Protein AF-N9K3V8-F1 (afdb_monomer_lite)

Radius of gyration: 25.24 Å; chains: 1; bounding box: 60×33×74 Å

Foldseek 3Di:
DPLVVVLVVLVVVLVVLVVVQCVDPVSVVVQVVDPDDGQADWDQDPNRDIDGPHPVNVVSVVVVVCVVVVNPVPDDDLDLFDDLVNLLVVLVVVCVVCVVVCCVVPVVDDPVRVVVVSVVSSNVRSVVVRVVSNVVVCVVVPPD

Structure (mmCIF, N/CA/C/O backbone):
data_AF-N9K3V8-F1
#
_entry.id   AF-N9K3V8-F1
#
loop_
_atom_site.group_PDB
_atom_site.id
_atom_site.type_symbol
_atom_site.label_atom_id
_atom_site.label_alt_id
_atom_site.label_comp_id
_atom_site.label_asym_id
_atom_site.label_entity_id
_atom_site.label_seq_id
_atom_site.pdbx_PDB_ins_code
_atom_site.Cartn_x
_atom_site.Cartn_y
_atom_site.Cartn_z
_atom_site.occupancy
_atom_site.B_iso_or_equiv
_atom_site.auth_seq_id
_atom_site.auth_comp_id
_atom_site.auth_asym_id
_atom_site.auth_atom_id
_atom_site.pdbx_PDB_model_num
ATOM 1 N N . MET A 1 1 ? -0.522 -8.738 33.896 1.00 59.81 1 MET A N 1
ATOM 2 C CA . MET A 1 1 ? -1.079 -8.221 32.633 1.00 59.81 1 MET A CA 1
ATOM 3 C C . MET A 1 1 ? -2.503 -7.780 32.934 1.00 59.81 1 MET A C 1
ATOM 5 O O . MET A 1 1 ? -3.234 -8.582 33.499 1.00 59.81 1 MET A O 1
ATOM 9 N N . ASN A 1 2 ? -2.842 -6.499 32.756 1.00 81.75 2 ASN A N 1
ATOM 10 C CA . ASN A 1 2 ? -4.172 -5.988 33.107 1.00 81.75 2 ASN A CA 1
ATOM 11 C C . ASN A 1 2 ? -5.067 -6.084 31.864 1.00 81.75 2 ASN A C 1
ATOM 13 O O . ASN A 1 2 ? -4.987 -5.232 30.983 1.00 81.75 2 ASN A O 1
ATOM 17 N N . ILE A 1 3 ? -5.874 -7.145 31.814 1.00 78.00 3 ILE A N 1
ATOM 18 C CA . ILE A 1 3 ? -6.726 -7.508 30.672 1.00 78.00 3 ILE A CA 1
ATOM 19 C C . ILE A 1 3 ? -7.720 -6.388 30.327 1.00 78.00 3 ILE A C 1
ATOM 21 O O . ILE A 1 3 ? -8.014 -6.177 29.151 1.00 78.00 3 ILE A O 1
ATOM 25 N N . GLU A 1 4 ? -8.196 -5.633 31.321 1.00 84.50 4 GLU A N 1
ATOM 26 C CA . GLU A 1 4 ? -9.118 -4.506 31.119 1.00 84.50 4 GLU A CA 1
ATOM 27 C C . GLU A 1 4 ? -8.426 -3.344 30.399 1.00 84.50 4 GLU A C 1
ATOM 29 O O . GLU A 1 4 ? -8.944 -2.837 29.408 1.00 84.50 4 GLU A O 1
ATOM 34 N N . LYS A 1 5 ? -7.201 -2.992 30.811 1.00 86.25 5 LYS A N 1
ATOM 35 C CA . LYS A 1 5 ? -6.406 -1.953 30.130 1.00 86.25 5 LYS A CA 1
ATOM 36 C C . LYS A 1 5 ? -6.060 -2.326 28.689 1.00 86.25 5 LYS A C 1
ATOM 38 O O . LYS A 1 5 ? -6.012 -1.464 27.817 1.00 86.25 5 LYS A O 1
ATOM 43 N N . GLU A 1 6 ? -5.803 -3.605 28.430 1.00 87.62 6 GLU A N 1
ATOM 44 C CA . GLU A 1 6 ? -5.556 -4.099 27.071 1.00 87.62 6 GLU A CA 1
ATOM 45 C C . GLU A 1 6 ? -6.813 -4.037 26.207 1.00 87.62 6 GLU A C 1
ATOM 47 O O . GLU A 1 6 ? -6.729 -3.672 25.035 1.00 87.62 6 GLU A O 1
ATOM 52 N N . ARG A 1 7 ? -7.983 -4.316 26.792 1.00 91.94 7 ARG A N 1
ATOM 53 C CA . ARG A 1 7 ? -9.272 -4.166 26.113 1.00 91.94 7 ARG A CA 1
ATOM 54 C C . ARG A 1 7 ? -9.557 -2.711 25.758 1.00 91.94 7 ARG A C 1
ATOM 56 O O . ARG A 1 7 ? -9.950 -2.444 24.629 1.00 91.94 7 ARG A O 1
ATOM 63 N N . GLU A 1 8 ? -9.336 -1.779 26.680 1.00 92.94 8 GLU A N 1
ATOM 64 C CA . GLU A 1 8 ? -9.507 -0.342 26.422 1.00 92.94 8 GLU A CA 1
ATOM 65 C C . GLU A 1 8 ? -8.611 0.134 25.271 1.00 92.94 8 GLU A C 1
ATOM 67 O O . GLU A 1 8 ? -9.079 0.797 24.346 1.00 92.94 8 GLU A O 1
ATOM 72 N N . ALA A 1 9 ? -7.333 -0.263 25.280 1.00 93.12 9 ALA A N 1
ATOM 73 C CA . ALA A 1 9 ? -6.398 0.068 24.208 1.00 93.12 9 ALA A CA 1
ATOM 74 C C . ALA A 1 9 ? -6.813 -0.541 22.858 1.00 93.12 9 ALA A C 1
ATOM 76 O O . ALA A 1 9 ? -6.669 0.105 21.818 1.00 93.12 9 ALA A O 1
ATOM 77 N N . LEU A 1 10 ? -7.343 -1.768 22.869 1.00 94.25 10 LEU A N 1
ATOM 78 C CA . LEU A 1 10 ? -7.842 -2.440 21.674 1.00 94.25 10 LEU A CA 1
ATOM 79 C C . LEU A 1 10 ? -9.069 -1.730 21.092 1.00 94.25 10 LEU A C 1
ATOM 81 O O . LEU A 1 10 ? -9.121 -1.510 19.886 1.00 94.25 10 LEU A O 1
ATOM 85 N N . VAL A 1 11 ? -10.025 -1.335 21.938 1.00 95.88 11 VAL A N 1
ATOM 86 C CA . VAL A 1 11 ? -11.216 -0.578 21.519 1.00 95.88 11 VAL A CA 1
ATOM 87 C C . VAL A 1 11 ? -10.813 0.762 20.904 1.00 95.88 11 VAL A C 1
ATOM 89 O O . VAL A 1 11 ? -11.252 1.071 19.800 1.00 95.88 11 VAL A O 1
ATOM 92 N N . ALA A 1 12 ? -9.896 1.499 21.535 1.00 95.75 12 ALA A N 1
ATOM 93 C CA . ALA A 1 12 ? -9.381 2.748 20.974 1.00 95.75 12 ALA A CA 1
ATOM 94 C C . ALA A 1 12 ? -8.670 2.543 19.619 1.00 95.75 12 ALA A C 1
ATOM 96 O O . ALA A 1 12 ? -8.798 3.367 18.712 1.00 95.75 12 ALA A O 1
ATOM 97 N N . GLU A 1 13 ? -7.929 1.440 19.441 1.00 95.56 13 GLU A N 1
ATOM 98 C CA . GLU A 1 13 ? -7.309 1.114 18.149 1.00 95.56 13 GLU A CA 1
ATOM 99 C C . GLU A 1 13 ? -8.357 0.797 17.073 1.00 95.56 13 GLU A C 1
ATOM 101 O O . GLU A 1 13 ? -8.179 1.199 15.922 1.00 95.56 13 GLU A O 1
ATOM 106 N N . ILE A 1 14 ? -9.435 0.097 17.435 1.00 96.69 14 ILE A N 1
ATOM 107 C CA . ILE A 1 14 ? -10.543 -0.212 16.525 1.00 96.69 14 ILE A CA 1
ATOM 108 C C . ILE A 1 14 ? -11.251 1.070 16.081 1.00 96.69 14 ILE A C 1
ATOM 110 O O . ILE A 1 14 ? -11.463 1.255 14.885 1.00 96.69 14 ILE A O 1
ATOM 114 N N . GLU A 1 15 ? -11.574 1.973 17.007 1.00 96.25 15 GLU A N 1
ATOM 115 C CA . GLU A 1 15 ? -12.226 3.249 16.687 1.00 96.25 15 GLU A CA 1
ATOM 116 C C . GLU A 1 15 ? -11.372 4.100 15.741 1.00 96.25 15 GLU A C 1
ATOM 118 O O . GLU A 1 15 ? -11.871 4.614 14.737 1.00 96.25 15 GLU A O 1
ATOM 123 N N . LEU A 1 16 ? -10.063 4.183 16.007 1.00 95.94 16 LEU A N 1
ATOM 124 C CA . LEU A 1 16 ? -9.123 4.871 15.126 1.00 95.94 16 LEU A CA 1
ATOM 125 C C . LEU A 1 16 ? -9.076 4.227 13.736 1.00 95.94 16 LEU A C 1
ATOM 127 O O . LEU A 1 16 ? -9.129 4.928 12.728 1.00 95.94 16 LEU A O 1
ATOM 131 N N . PHE A 1 17 ? -8.989 2.898 13.672 1.00 95.94 17 PHE A N 1
ATOM 132 C CA . PHE A 1 17 ? -9.010 2.165 12.409 1.00 95.94 17 PHE A CA 1
ATOM 133 C C . PHE A 1 17 ? -10.272 2.464 11.599 1.00 95.94 17 PHE A C 1
ATOM 135 O O . PHE A 1 17 ? -10.159 2.759 10.412 1.00 95.94 17 PHE A O 1
ATOM 142 N N . ILE A 1 18 ? -11.455 2.400 12.218 1.00 95.75 18 ILE A N 1
ATOM 143 C CA . ILE A 1 18 ? -12.727 2.652 11.530 1.00 95.75 18 ILE A CA 1
ATOM 144 C C . ILE A 1 18 ? -12.740 4.083 10.985 1.00 95.75 18 ILE A C 1
ATOM 146 O O . ILE A 1 18 ? -13.062 4.289 9.815 1.00 95.75 18 ILE A O 1
ATOM 150 N N . ALA A 1 19 ? -12.326 5.061 11.795 1.00 94.69 19 ALA A N 1
ATOM 151 C CA . ALA A 1 19 ? -12.260 6.459 11.381 1.00 94.69 19 ALA A CA 1
ATOM 152 C C . ALA A 1 19 ? -11.300 6.683 10.198 1.00 94.69 19 ALA A C 1
ATOM 154 O O . ALA A 1 19 ? -11.638 7.407 9.264 1.00 94.69 19 ALA A O 1
ATOM 155 N N . GLU A 1 20 ? -10.119 6.057 10.203 1.00 93.56 20 GLU A N 1
ATOM 156 C CA . GLU A 1 20 ? -9.159 6.158 9.096 1.00 93.56 20 GLU A CA 1
ATOM 157 C C . GLU A 1 20 ? -9.629 5.405 7.845 1.00 93.56 20 GLU A C 1
ATOM 159 O O . GLU A 1 20 ? -9.510 5.922 6.734 1.00 93.56 20 GLU A O 1
ATOM 164 N N . ALA A 1 21 ? -10.210 4.214 8.006 1.00 93.19 21 ALA A N 1
ATOM 165 C CA . ALA A 1 21 ? -10.733 3.424 6.897 1.00 93.19 21 ALA A CA 1
ATOM 166 C C . ALA A 1 21 ? -11.854 4.172 6.161 1.00 93.19 21 ALA A C 1
ATOM 168 O O . ALA A 1 21 ? -11.861 4.202 4.931 1.00 93.19 21 ALA A O 1
ATOM 169 N N . MET A 1 22 ? -12.749 4.835 6.898 1.00 92.19 22 MET A N 1
ATOM 170 C CA . MET A 1 22 ? -13.864 5.608 6.338 1.00 92.19 22 MET A CA 1
ATOM 171 C C . MET A 1 22 ? -13.437 6.825 5.509 1.00 92.19 22 MET A C 1
ATOM 173 O O . MET A 1 22 ? -14.237 7.320 4.723 1.00 92.19 22 MET A O 1
ATOM 177 N N . LYS A 1 23 ? -12.185 7.296 5.609 1.00 91.38 23 LYS A N 1
ATOM 178 C CA . LYS A 1 23 ? -11.677 8.367 4.731 1.00 91.38 23 LYS A CA 1
ATOM 179 C C . LYS A 1 23 ? -11.462 7.899 3.291 1.00 91.38 23 LYS A C 1
ATOM 181 O O . LYS A 1 23 ? -11.370 8.726 2.385 1.00 91.38 23 LYS A O 1
ATOM 186 N N . ALA A 1 24 ? -11.330 6.592 3.060 1.00 88.50 24 ALA A N 1
ATOM 187 C CA . ALA A 1 24 ? -11.185 6.056 1.717 1.00 88.50 24 ALA A CA 1
ATOM 188 C C . ALA A 1 24 ? -12.549 6.012 1.015 1.00 88.50 24 ALA A C 1
ATOM 190 O O . ALA A 1 24 ? -13.459 5.323 1.468 1.00 88.50 24 ALA A O 1
ATOM 191 N N . TYR A 1 25 ? -12.653 6.658 -0.151 1.00 84.62 25 TYR A N 1
ATOM 192 C CA . TYR A 1 25 ? -13.894 6.737 -0.935 1.00 84.62 25 TYR A CA 1
ATOM 193 C C . TYR A 1 25 ? -14.576 5.375 -1.151 1.00 84.62 25 TYR A C 1
ATOM 195 O O . TYR A 1 25 ? -15.788 5.241 -1.022 1.00 84.62 25 TYR A O 1
ATOM 203 N N . VAL A 1 26 ? -13.800 4.330 -1.455 1.00 87.31 26 VAL A N 1
ATOM 204 C CA . VAL A 1 26 ? -14.341 2.976 -1.671 1.00 87.31 26 VAL A CA 1
ATOM 205 C C . VAL A 1 26 ? -14.983 2.415 -0.400 1.00 87.31 26 VAL A C 1
ATOM 207 O O . VAL A 1 26 ? -16.010 1.747 -0.483 1.00 87.31 26 VAL A O 1
ATOM 210 N N . VAL A 1 27 ? -14.396 2.688 0.767 1.00 89.88 27 VAL A N 1
ATOM 211 C CA . VAL A 1 27 ? -14.895 2.212 2.063 1.00 89.88 27 VAL A CA 1
ATOM 212 C C . VAL A 1 27 ? -16.139 2.992 2.475 1.00 89.88 27 VAL A C 1
ATOM 214 O O . VAL A 1 27 ? -17.101 2.370 2.908 1.00 89.88 27 VAL A O 1
ATOM 217 N N . GLU A 1 28 ? -16.159 4.309 2.264 1.00 89.38 28 GLU A N 1
ATOM 218 C CA . GLU A 1 28 ? -17.350 5.148 2.459 1.00 89.38 28 GLU A CA 1
ATOM 219 C C . GLU A 1 28 ? -18.526 4.631 1.615 1.00 89.38 28 GLU A C 1
ATOM 221 O O . GLU A 1 28 ? -19.583 4.302 2.148 1.00 89.38 28 GLU A O 1
ATOM 226 N N . ARG A 1 29 ? -18.323 4.438 0.304 1.00 92.12 29 ARG A N 1
ATOM 227 C CA . ARG A 1 29 ? -19.367 3.908 -0.592 1.00 92.12 29 ARG A CA 1
ATOM 228 C C . ARG A 1 29 ? -19.814 2.501 -0.230 1.00 92.12 29 ARG A C 1
ATOM 230 O O . ARG A 1 29 ? -20.989 2.164 -0.368 1.00 92.12 29 ARG A O 1
ATOM 237 N N . TRP A 1 30 ? -18.880 1.666 0.206 1.00 91.31 30 TRP A N 1
ATOM 238 C CA . TRP A 1 30 ? -19.199 0.338 0.701 1.00 91.31 30 TRP A CA 1
ATOM 239 C C . TRP A 1 30 ? -20.042 0.411 1.978 1.00 91.31 30 TRP A C 1
ATOM 241 O O . TRP A 1 30 ? -21.032 -0.310 2.075 1.00 91.31 30 TRP A O 1
ATOM 251 N N . ALA A 1 31 ? -19.713 1.298 2.917 1.00 89.75 31 ALA A N 1
ATOM 252 C CA . ALA A 1 31 ? -20.482 1.505 4.138 1.00 89.75 31 ALA A CA 1
ATOM 253 C C . ALA A 1 31 ? -21.905 2.007 3.842 1.00 89.75 31 ALA A C 1
ATOM 255 O O . ALA A 1 31 ? -22.862 1.416 4.339 1.00 89.75 31 ALA A O 1
ATOM 256 N N . ASP A 1 32 ? -22.045 2.991 2.948 1.00 88.88 32 ASP A N 1
ATOM 257 C CA . ASP A 1 32 ? -23.334 3.529 2.484 1.00 88.88 32 ASP A CA 1
ATOM 258 C C . ASP A 1 32 ? -24.243 2.458 1.858 1.00 88.88 32 ASP A C 1
ATOM 260 O O . ASP A 1 32 ? -25.470 2.581 1.865 1.00 88.88 32 ASP A O 1
ATOM 264 N N . SER A 1 33 ? -23.661 1.387 1.304 1.00 87.38 33 SER A N 1
ATOM 265 C CA . SER A 1 33 ? -24.434 0.298 0.697 1.00 87.38 33 SER A CA 1
ATOM 266 C C . SER A 1 33 ? -25.195 -0.563 1.717 1.00 87.38 33 SER A C 1
ATOM 268 O O . SER A 1 33 ? -26.104 -1.305 1.336 1.00 87.38 33 SER A O 1
ATOM 270 N N . TYR A 1 34 ? -24.876 -0.461 3.013 1.00 83.38 34 TYR A N 1
ATOM 271 C CA . TYR A 1 34 ? -25.587 -1.185 4.064 1.00 83.38 34 TYR A CA 1
ATOM 272 C C . TYR A 1 34 ? -26.723 -0.352 4.654 1.00 83.38 34 TYR A C 1
ATOM 274 O O . TYR A 1 34 ? -26.509 0.572 5.428 1.00 83.38 34 TYR A O 1
ATOM 282 N N . GLN A 1 35 ? -27.959 -0.752 4.358 1.00 78.44 35 GLN A N 1
ATOM 283 C CA . GLN A 1 35 ? -29.154 -0.057 4.853 1.00 78.44 35 GLN A CA 1
ATOM 284 C C . GLN A 1 35 ? -29.656 -0.572 6.213 1.00 78.44 35 GLN A C 1
ATOM 286 O O . GLN A 1 35 ? -30.353 0.149 6.914 1.00 78.44 35 GLN A O 1
ATOM 291 N N . ASN A 1 36 ? -29.310 -1.811 6.591 1.00 83.44 36 ASN A N 1
ATOM 292 C CA . ASN A 1 36 ? -29.911 -2.509 7.742 1.00 83.44 36 ASN A CA 1
ATOM 293 C C . ASN A 1 36 ? -28.892 -3.092 8.737 1.00 83.44 36 ASN A C 1
ATOM 295 O O . ASN A 1 36 ? -29.287 -3.747 9.699 1.00 83.44 36 ASN A O 1
ATOM 299 N N . THR A 1 37 ? -27.587 -2.942 8.493 1.00 83.44 37 THR A N 1
ATOM 300 C CA . THR A 1 37 ? -26.547 -3.492 9.378 1.00 83.44 37 THR A CA 1
ATOM 301 C C . THR A 1 37 ? -25.330 -2.591 9.411 1.00 83.44 37 THR A C 1
ATOM 303 O O . THR A 1 37 ? -24.977 -2.022 8.386 1.00 83.44 37 THR A O 1
ATOM 306 N N . GLU A 1 38 ? -24.619 -2.558 10.531 1.00 88.56 38 GLU A N 1
ATOM 307 C CA . GLU A 1 38 ? -23.367 -1.812 10.629 1.00 88.56 38 GLU A CA 1
ATOM 308 C C . GLU A 1 38 ? -22.228 -2.525 9.862 1.00 88.56 38 GLU A C 1
ATOM 310 O O . GLU A 1 38 ? -21.962 -3.708 10.115 1.00 88.56 38 GLU A O 1
ATOM 315 N N . PRO A 1 39 ? -21.539 -1.842 8.924 1.00 90.44 39 PRO A N 1
ATOM 316 C CA . PRO A 1 39 ? -20.470 -2.438 8.112 1.00 90.44 39 PRO A CA 1
ATOM 317 C C . PRO A 1 39 ? -19.283 -2.927 8.951 1.00 90.44 39 PRO A C 1
ATOM 319 O O . PRO A 1 39 ? -18.674 -3.949 8.635 1.00 90.44 39 PRO A O 1
ATOM 322 N N . PHE A 1 40 ? -18.988 -2.217 10.042 1.00 94.94 40 PHE A N 1
ATOM 323 C CA . PHE A 1 40 ? -17.889 -2.497 10.965 1.00 94.94 40 PHE A CA 1
ATOM 324 C C . PHE A 1 40 ? -18.361 -3.163 12.264 1.00 94.94 40 PHE A C 1
ATOM 326 O O . PHE A 1 40 ? -17.716 -3.009 13.289 1.00 94.94 40 PHE A O 1
ATOM 333 N N . ALA A 1 41 ? -19.466 -3.912 12.260 1.00 94.62 41 ALA A N 1
ATOM 334 C CA . ALA A 1 41 ? -19.905 -4.623 13.462 1.00 94.62 41 ALA A CA 1
ATOM 335 C C . ALA A 1 41 ? -18.861 -5.661 13.931 1.00 94.62 41 ALA A C 1
ATOM 337 O O . ALA A 1 41 ? -18.393 -6.489 13.136 1.00 94.62 41 ALA A O 1
ATOM 338 N N . TYR A 1 42 ? -18.533 -5.650 15.227 1.00 96.31 42 TYR A N 1
ATOM 339 C CA . TYR A 1 42 ? -17.585 -6.578 15.848 1.00 96.31 42 TYR A CA 1
ATOM 340 C C . TYR A 1 42 ? -17.960 -6.935 17.291 1.00 96.31 42 TYR A C 1
ATOM 342 O O . TYR A 1 42 ? -18.721 -6.232 17.952 1.00 96.31 42 TYR A O 1
ATOM 350 N N . THR A 1 43 ? -17.376 -8.020 17.794 1.00 96.00 43 THR A N 1
ATOM 351 C CA . THR A 1 43 ? -17.361 -8.381 19.219 1.00 96.00 43 THR A CA 1
ATOM 352 C C . THR A 1 43 ? -15.936 -8.696 19.658 1.00 96.00 43 THR A C 1
ATOM 354 O O . THR A 1 43 ? -15.137 -9.166 18.851 1.00 96.00 43 THR A O 1
ATOM 357 N N . ILE A 1 44 ? -15.614 -8.456 20.930 1.00 95.62 44 ILE A N 1
ATOM 358 C CA . ILE A 1 44 ? -14.314 -8.803 21.519 1.00 95.62 44 ILE A CA 1
ATOM 359 C C . ILE A 1 44 ? -14.538 -9.903 22.554 1.00 95.62 44 ILE A C 1
ATOM 361 O O . ILE A 1 44 ? -15.266 -9.678 23.527 1.00 95.62 44 ILE A O 1
ATOM 365 N N . ASP A 1 45 ? -13.918 -11.063 22.353 1.00 91.94 45 ASP A N 1
ATOM 366 C CA . ASP A 1 45 ? -14.048 -12.201 23.268 1.00 91.94 45 ASP A CA 1
ATOM 367 C C . ASP A 1 45 ? -13.258 -12.009 24.573 1.00 91.94 45 ASP A C 1
ATOM 369 O O . ASP A 1 45 ? -12.630 -10.974 24.798 1.00 91.94 45 ASP A O 1
ATOM 373 N N . ASP A 1 46 ? -13.315 -12.986 25.475 1.00 89.75 46 ASP A N 1
ATOM 374 C CA . ASP A 1 46 ? -12.652 -12.961 26.784 1.00 89.75 46 ASP A CA 1
ATOM 375 C C . ASP A 1 46 ? -11.115 -12.907 26.703 1.00 89.75 46 ASP A C 1
ATOM 377 O O . ASP A 1 46 ? -10.463 -12.513 27.671 1.00 89.75 46 ASP A O 1
ATOM 381 N N . LYS A 1 47 ? -10.536 -13.224 25.541 1.00 90.00 47 LYS A N 1
ATOM 382 C CA . LYS A 1 47 ? -9.091 -13.206 25.273 1.00 90.00 47 LYS A CA 1
ATOM 383 C C . LYS A 1 47 ? -8.623 -11.932 24.575 1.00 90.00 47 LYS A C 1
ATOM 385 O O . LYS A 1 47 ? -7.456 -11.844 24.201 1.00 90.00 47 LYS A O 1
ATOM 390 N N . ASN A 1 48 ? -9.501 -10.937 24.436 1.00 90.25 48 ASN A N 1
ATOM 391 C CA . ASN A 1 48 ? -9.254 -9.714 23.675 1.00 90.25 48 ASN A CA 1
ATOM 392 C C . ASN A 1 48 ? -9.003 -9.978 22.174 1.00 90.25 48 ASN A C 1
ATOM 394 O O . ASN A 1 48 ? -8.320 -9.196 21.512 1.00 90.25 48 ASN A O 1
ATOM 398 N N . GLU A 1 49 ? -9.573 -11.047 21.609 1.00 90.38 49 GLU A N 1
ATOM 399 C CA . GLU A 1 49 ? -9.572 -11.270 20.162 1.00 90.38 49 GLU A CA 1
ATOM 400 C C . GLU A 1 49 ? -10.814 -10.637 19.520 1.00 90.38 49 GLU A C 1
ATOM 402 O O . GLU A 1 49 ? -11.923 -10.673 20.064 1.00 90.38 49 GLU A O 1
ATOM 407 N N . ILE A 1 50 ? -10.624 -10.020 18.349 1.00 94.62 50 ILE A N 1
ATOM 408 C CA . ILE A 1 50 ? -11.690 -9.308 17.636 1.00 94.62 50 ILE A CA 1
ATOM 409 C C . ILE A 1 50 ? -12.356 -10.244 16.633 1.00 94.62 50 ILE A C 1
ATOM 411 O O . ILE A 1 50 ? -11.725 -10.720 15.686 1.00 94.62 50 ILE A O 1
ATOM 415 N N . TRP A 1 51 ? -13.665 -10.398 16.778 1.00 95.38 51 TRP A N 1
ATOM 416 C CA . TRP A 1 51 ? -14.529 -11.110 15.850 1.00 95.38 51 TRP A CA 1
ATOM 417 C C . TRP A 1 51 ? -15.345 -10.116 15.036 1.00 95.38 51 TRP A C 1
ATOM 419 O O . TRP A 1 51 ? -16.286 -9.498 15.531 1.00 95.38 51 TRP A O 1
ATOM 429 N N . TRP A 1 52 ? -14.973 -9.960 13.768 1.00 95.69 52 TRP A N 1
ATOM 430 C CA . TRP A 1 52 ? -15.684 -9.108 12.820 1.00 95.69 52 TRP A CA 1
ATOM 431 C C . TRP A 1 52 ? -16.871 -9.854 12.219 1.00 95.69 52 TRP A C 1
ATOM 433 O O . TRP A 1 52 ? -16.718 -10.947 11.674 1.00 95.69 52 TRP A O 1
ATOM 443 N N . MET A 1 53 ? -18.044 -9.227 12.237 1.00 93.88 53 MET A N 1
ATOM 444 C CA . MET A 1 53 ? -19.272 -9.813 11.689 1.00 93.88 53 MET A CA 1
ATOM 445 C C . MET A 1 53 ? -19.323 -9.757 10.155 1.00 93.88 53 MET A C 1
ATOM 447 O O . MET A 1 53 ? -20.159 -10.411 9.531 1.00 93.88 53 MET A O 1
ATOM 451 N N . LYS A 1 54 ? -18.443 -8.963 9.528 1.00 93.12 54 LYS A N 1
ATOM 452 C CA . LYS A 1 54 ? -18.338 -8.795 8.072 1.00 93.12 54 LYS A CA 1
ATOM 453 C C . LYS A 1 54 ? -16.916 -9.093 7.598 1.00 93.12 54 LYS A C 1
ATOM 455 O O . LYS A 1 54 ? -15.951 -8.515 8.094 1.00 93.12 54 LYS A O 1
ATOM 460 N N . THR A 1 55 ? -16.788 -9.929 6.567 1.00 92.31 55 THR A N 1
ATOM 461 C CA . THR A 1 55 ? -15.488 -10.329 5.994 1.00 92.31 55 THR A CA 1
ATOM 462 C C . THR A 1 55 ? -14.671 -9.144 5.475 1.00 92.31 55 THR A C 1
ATOM 464 O O . THR A 1 55 ? -13.462 -9.105 5.674 1.00 92.31 55 THR A O 1
ATOM 467 N N . HIS A 1 56 ? -15.316 -8.152 4.858 1.00 91.81 56 HIS A N 1
ATOM 468 C CA . HIS A 1 56 ? -14.634 -6.953 4.363 1.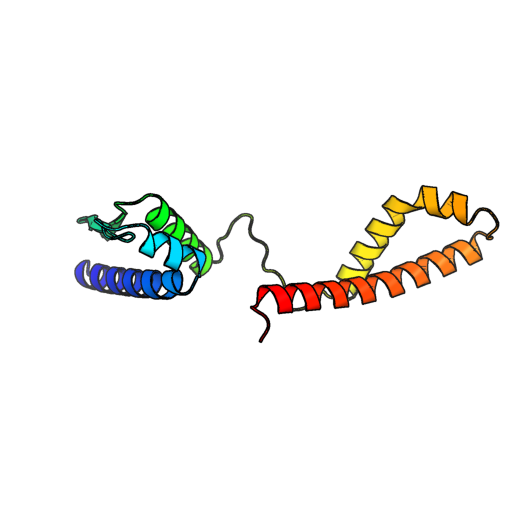00 91.81 56 HIS A CA 1
ATOM 469 C C . HIS A 1 56 ? -14.014 -6.128 5.506 1.00 91.81 56 HIS A C 1
ATOM 471 O O . HIS A 1 56 ? -12.860 -5.724 5.403 1.00 91.81 56 HIS A O 1
ATOM 477 N N . ALA A 1 57 ? -14.728 -5.948 6.628 1.00 94.19 57 ALA A N 1
ATOM 478 C CA . ALA A 1 57 ? -14.191 -5.270 7.811 1.00 94.19 57 ALA A CA 1
ATOM 479 C C . ALA A 1 57 ? -12.992 -6.030 8.399 1.00 94.19 57 ALA A C 1
ATOM 481 O O . ALA A 1 57 ? -11.969 -5.422 8.710 1.00 94.19 57 ALA A O 1
ATOM 482 N N . HIS A 1 58 ? -13.074 -7.366 8.452 1.00 94.38 58 HIS A N 1
ATOM 483 C CA . HIS A 1 58 ? -11.945 -8.209 8.848 1.00 94.38 58 HIS A CA 1
ATOM 484 C C . HIS A 1 58 ? -10.721 -7.997 7.946 1.00 94.38 58 HIS A C 1
ATOM 486 O O . HIS A 1 58 ? -9.617 -7.811 8.448 1.00 94.38 58 HIS A O 1
ATOM 492 N N . GLN A 1 59 ? -10.897 -7.997 6.622 1.00 93.25 59 GLN A N 1
ATOM 493 C CA . GLN A 1 59 ? -9.796 -7.796 5.673 1.00 93.25 59 GLN A CA 1
ATOM 494 C C . GLN A 1 59 ? -9.157 -6.409 5.817 1.00 93.25 59 GLN A C 1
ATOM 496 O O . GLN A 1 59 ? -7.933 -6.306 5.879 1.00 93.25 59 GLN A O 1
ATOM 501 N N . LEU A 1 60 ? -9.970 -5.356 5.940 1.00 94.62 60 LEU A N 1
ATOM 502 C CA . LEU A 1 60 ? -9.484 -3.995 6.177 1.00 94.62 60 LEU A CA 1
ATOM 503 C C . LEU A 1 60 ? -8.689 -3.901 7.489 1.00 94.62 60 LEU A C 1
ATOM 505 O O . LEU A 1 60 ? -7.629 -3.277 7.524 1.00 94.62 60 LEU A O 1
ATOM 509 N N . TRP A 1 61 ? -9.147 -4.579 8.545 1.00 95.25 61 TRP A N 1
ATOM 510 C CA . TRP A 1 61 ? -8.422 -4.667 9.811 1.00 95.25 61 TRP A CA 1
ATOM 511 C C . TRP A 1 61 ? -7.080 -5.399 9.669 1.00 95.25 61 TRP A C 1
ATOM 513 O O . TRP A 1 61 ? -6.072 -4.944 10.209 1.00 95.25 61 TRP A O 1
ATOM 523 N N . GLN A 1 62 ? -7.018 -6.494 8.902 1.00 92.62 62 GLN A N 1
ATOM 524 C CA . GLN A 1 62 ? -5.747 -7.179 8.629 1.00 92.62 62 GLN A CA 1
ATOM 525 C C . GLN A 1 62 ? -4.758 -6.259 7.904 1.00 92.62 62 GLN A C 1
ATOM 527 O O . GLN A 1 62 ? -3.589 -6.195 8.287 1.00 92.62 62 GLN A O 1
ATOM 532 N N . PHE A 1 63 ? -5.220 -5.491 6.911 1.00 90.00 63 PHE A N 1
ATOM 533 C CA . PHE A 1 63 ? -4.377 -4.507 6.226 1.00 90.00 63 PHE A CA 1
ATOM 534 C C . PHE A 1 63 ? -3.876 -3.423 7.177 1.00 90.00 63 PHE A C 1
ATOM 536 O O . PHE A 1 63 ? -2.690 -3.097 7.155 1.00 90.00 63 PHE A O 1
ATOM 543 N N . TRP A 1 64 ? -4.742 -2.917 8.056 1.00 92.38 64 TRP A N 1
ATOM 544 C CA . TRP A 1 64 ? -4.370 -1.956 9.092 1.00 92.38 64 TRP A CA 1
ATOM 545 C C . TRP A 1 64 ? -3.269 -2.495 10.017 1.00 92.38 64 TRP A C 1
A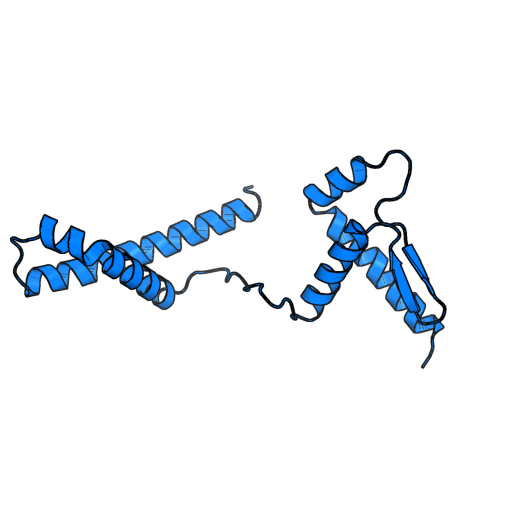TOM 547 O O . TRP A 1 64 ? -2.239 -1.840 10.213 1.00 92.38 64 TRP A O 1
ATOM 557 N N . LYS A 1 65 ? -3.429 -3.717 10.544 1.00 91.25 65 LYS A N 1
ATOM 558 C CA . LYS A 1 65 ? -2.423 -4.349 11.415 1.00 91.25 65 LYS A CA 1
ATOM 559 C C . LYS A 1 65 ? -1.115 -4.629 10.672 1.00 91.25 65 LYS A C 1
ATOM 561 O O . LYS A 1 65 ? -0.047 -4.362 11.225 1.00 91.25 65 LYS A O 1
ATOM 566 N N . ALA A 1 66 ? -1.180 -5.109 9.430 1.00 86.38 66 ALA A N 1
ATOM 567 C CA . ALA A 1 66 ? -0.001 -5.364 8.605 1.00 86.38 66 ALA A CA 1
ATOM 568 C C . ALA A 1 66 ? 0.763 -4.072 8.271 1.00 86.38 66 ALA A C 1
ATOM 570 O O . ALA A 1 66 ? 1.989 -4.037 8.398 1.00 86.38 66 ALA A O 1
ATOM 571 N N . ALA A 1 67 ? 0.049 -2.995 7.926 1.00 82.25 67 ALA A N 1
ATOM 572 C CA . ALA A 1 67 ? 0.630 -1.681 7.667 1.00 82.25 67 ALA A CA 1
ATOM 573 C C . ALA A 1 67 ? 1.335 -1.119 8.910 1.00 82.25 67 ALA A C 1
ATOM 575 O O . ALA A 1 67 ? 2.498 -0.722 8.826 1.00 82.25 67 ALA A O 1
ATOM 576 N N . LYS A 1 68 ? 0.689 -1.165 10.086 1.00 81.94 68 LYS A N 1
ATOM 577 C CA . LYS A 1 68 ? 1.308 -0.735 11.354 1.00 81.94 68 LYS A CA 1
ATOM 578 C C . LYS A 1 68 ? 2.538 -1.558 11.727 1.00 81.94 68 LYS A C 1
ATOM 580 O O . LYS A 1 68 ? 3.485 -1.015 12.287 1.00 81.94 68 LYS A O 1
ATOM 585 N N . ALA A 1 69 ? 2.539 -2.851 11.417 1.00 78.56 69 ALA A N 1
ATOM 586 C CA . ALA A 1 69 ? 3.679 -3.725 11.662 1.00 78.56 69 ALA A CA 1
ATOM 587 C C . ALA A 1 69 ? 4.804 -3.579 10.618 1.00 78.56 69 ALA A C 1
ATOM 589 O O . ALA A 1 69 ? 5.821 -4.254 10.753 1.00 78.56 69 ALA A O 1
ATOM 590 N N . GLN A 1 70 ? 4.620 -2.760 9.569 1.00 67.06 70 GLN A N 1
ATOM 591 C CA . GLN A 1 70 ? 5.473 -2.731 8.369 1.00 67.06 70 GLN A CA 1
ATOM 592 C C . GLN A 1 70 ? 5.667 -4.128 7.739 1.00 67.06 70 GLN A C 1
ATOM 594 O O . GLN A 1 70 ? 6.633 -4.376 7.024 1.00 67.06 70 GLN A O 1
ATOM 599 N N . LYS A 1 71 ? 4.732 -5.054 7.999 1.00 60.78 71 LYS A N 1
ATOM 600 C CA . LYS A 1 71 ? 4.734 -6.449 7.531 1.00 60.78 71 LYS A CA 1
ATOM 601 C C . LYS A 1 71 ? 3.728 -6.649 6.402 1.00 60.78 71 LYS A C 1
ATOM 603 O O . LYS A 1 71 ? 2.986 -7.627 6.381 1.00 60.78 71 LYS A O 1
ATOM 608 N N . LEU A 1 72 ? 3.664 -5.708 5.468 1.00 57.34 72 LEU A N 1
ATOM 609 C CA . LEU A 1 72 ? 2.923 -5.930 4.233 1.00 57.34 72 LEU A CA 1
ATOM 610 C C . LEU A 1 72 ? 3.792 -6.786 3.300 1.00 57.34 72 LEU A C 1
ATOM 612 O O . LEU A 1 72 ? 4.496 -6.265 2.436 1.00 57.34 72 LEU A O 1
ATOM 616 N N . GLU A 1 73 ? 3.789 -8.104 3.512 1.00 50.41 73 GLU A N 1
ATOM 617 C CA . GLU A 1 73 ? 4.387 -9.044 2.560 1.00 50.41 73 GLU A CA 1
ATOM 618 C C . GLU A 1 73 ? 3.727 -8.864 1.185 1.00 50.41 73 GLU A C 1
ATOM 620 O O . GLU A 1 73 ? 2.506 -8.892 1.054 1.00 50.41 73 GLU A O 1
ATOM 625 N N . GLY A 1 74 ? 4.542 -8.634 0.153 1.00 53.81 74 GLY A N 1
ATOM 626 C CA . GLY A 1 74 ? 4.062 -8.403 -1.212 1.00 53.81 74 GLY A CA 1
ATOM 627 C C . GLY A 1 74 ? 3.673 -6.956 -1.539 1.00 53.81 74 GLY A C 1
ATOM 628 O O . GLY A 1 74 ? 3.370 -6.676 -2.698 1.00 53.81 74 GLY A O 1
ATOM 629 N N . CYS A 1 75 ? 3.737 -6.017 -0.589 1.00 50.03 75 CYS A N 1
ATOM 630 C CA . CYS A 1 75 ? 3.631 -4.591 -0.900 1.00 50.03 75 CYS A CA 1
ATOM 631 C C . CYS A 1 75 ? 5.018 -3.950 -0.984 1.00 50.03 75 CYS A C 1
ATOM 633 O O . CYS A 1 75 ? 5.901 -4.205 -0.168 1.00 50.03 75 CYS A O 1
ATOM 635 N N . VAL A 1 76 ? 5.203 -3.077 -1.971 1.00 56.44 76 VAL A N 1
ATOM 636 C CA . VAL A 1 76 ? 6.421 -2.280 -2.131 1.00 56.44 76 VAL A CA 1
ATOM 637 C C . VAL A 1 76 ? 6.100 -0.860 -1.696 1.00 56.44 76 VAL A C 1
ATOM 639 O O . VAL A 1 76 ? 5.141 -0.269 -2.190 1.00 56.44 76 VAL A O 1
ATOM 642 N N . VAL A 1 77 ? 6.903 -0.303 -0.784 1.00 61.66 77 VAL A N 1
ATOM 643 C CA . VAL A 1 77 ? 6.865 1.136 -0.504 1.00 61.66 77 VAL A CA 1
ATOM 644 C C . VAL A 1 77 ? 7.208 1.846 -1.804 1.00 61.66 77 VAL A C 1
ATOM 646 O O . VAL A 1 77 ? 8.326 1.725 -2.302 1.00 61.66 77 VAL A O 1
ATOM 649 N N . VAL A 1 78 ? 6.229 2.543 -2.372 1.00 63.62 78 VAL A N 1
ATOM 650 C CA . VAL A 1 78 ? 6.415 3.351 -3.572 1.00 63.62 78 VAL A CA 1
ATOM 651 C C . VAL A 1 78 ? 7.173 4.610 -3.139 1.00 63.62 78 VAL A C 1
ATOM 653 O O . VAL A 1 78 ? 6.610 5.418 -2.398 1.00 63.62 78 VAL A O 1
ATOM 656 N N . PRO A 1 79 ? 8.456 4.774 -3.510 1.00 69.12 79 PRO A N 1
ATOM 657 C CA . PRO A 1 79 ? 9.230 5.930 -3.076 1.00 69.12 79 PRO A CA 1
ATOM 658 C C . PRO A 1 79 ? 8.635 7.217 -3.653 1.00 69.12 79 PRO A C 1
ATOM 660 O O . PRO A 1 79 ? 8.104 7.218 -4.759 1.00 69.12 79 PRO A O 1
ATOM 663 N N . GLU A 1 80 ? 8.747 8.336 -2.943 1.00 77.81 80 GLU A N 1
ATOM 664 C CA . GLU A 1 80 ? 8.195 9.618 -3.418 1.00 77.81 80 GLU A CA 1
ATOM 665 C C . GLU A 1 80 ? 8.894 10.147 -4.676 1.00 77.81 80 GLU A C 1
ATOM 667 O O . GLU A 1 80 ? 8.358 10.984 -5.395 1.00 77.81 80 GLU A O 1
ATOM 672 N N . THR A 1 81 ? 10.094 9.641 -4.953 1.00 79.88 81 THR A N 1
ATOM 673 C CA . THR A 1 81 ? 10.874 9.962 -6.142 1.00 79.88 81 THR A CA 1
ATOM 674 C C . THR A 1 81 ? 11.474 8.691 -6.732 1.00 79.88 81 THR A C 1
ATOM 676 O O . THR A 1 81 ? 11.808 7.740 -6.021 1.00 79.88 81 THR A O 1
ATOM 679 N N . LEU A 1 82 ? 11.627 8.666 -8.054 1.00 84.44 82 LEU A N 1
ATOM 680 C CA . LEU A 1 82 ? 12.387 7.627 -8.736 1.00 84.44 82 LEU A CA 1
ATOM 681 C C . LEU A 1 82 ? 13.849 8.076 -8.807 1.00 84.44 82 LEU A C 1
ATOM 683 O O . LEU A 1 82 ? 14.142 9.091 -9.437 1.00 84.44 82 LEU A O 1
ATOM 687 N N . SER A 1 83 ? 14.774 7.346 -8.178 1.00 88.50 83 SER A N 1
ATOM 688 C CA . SER A 1 83 ? 16.197 7.700 -8.256 1.00 88.50 83 SER A CA 1
ATOM 689 C C . SER A 1 83 ? 16.710 7.607 -9.695 1.00 88.50 83 SER A C 1
ATOM 691 O O . SER A 1 83 ? 16.282 6.739 -10.462 1.00 88.50 83 SER A O 1
ATOM 693 N N . LEU A 1 84 ? 17.649 8.486 -10.061 1.00 87.25 84 LEU A N 1
ATOM 694 C CA . LEU A 1 84 ? 18.201 8.528 -11.419 1.00 87.25 84 LEU A CA 1
ATOM 695 C C . LEU A 1 84 ? 18.844 7.188 -11.807 1.00 87.25 84 LEU A C 1
ATOM 697 O O . LEU A 1 84 ? 18.643 6.703 -12.916 1.00 87.25 84 LEU A O 1
ATOM 701 N N . ASP A 1 85 ? 19.540 6.537 -10.875 1.00 90.50 85 ASP A N 1
ATOM 702 C CA . ASP A 1 85 ? 20.158 5.230 -11.112 1.00 90.50 85 ASP A CA 1
ATOM 703 C C . ASP A 1 85 ? 19.125 4.135 -11.395 1.00 90.50 85 ASP A C 1
ATOM 705 O O . ASP A 1 85 ? 19.324 3.294 -12.275 1.00 90.50 85 ASP A O 1
ATOM 709 N N . LEU A 1 86 ? 17.998 4.137 -10.677 1.00 89.25 86 LEU A N 1
ATOM 710 C CA . LEU A 1 86 ? 16.923 3.180 -10.925 1.00 89.25 86 LEU A CA 1
ATOM 711 C C . LEU A 1 86 ? 16.205 3.484 -12.245 1.00 89.25 86 LEU A C 1
ATOM 713 O O . LEU A 1 86 ? 15.871 2.557 -12.985 1.00 89.25 86 LEU A O 1
ATOM 717 N N . ALA A 1 87 ? 16.014 4.764 -12.571 1.00 91.50 87 ALA A N 1
ATOM 718 C CA . ALA A 1 87 ? 15.455 5.198 -13.847 1.00 91.50 87 ALA A CA 1
ATOM 719 C C . ALA A 1 87 ? 16.343 4.772 -15.028 1.00 91.50 87 ALA A C 1
ATOM 721 O O . ALA A 1 87 ? 15.837 4.205 -15.995 1.00 91.50 87 ALA A O 1
ATOM 722 N N . ARG A 1 88 ? 17.667 4.934 -14.911 1.00 94.31 88 ARG A N 1
ATOM 723 C CA . ARG A 1 88 ? 18.656 4.460 -15.894 1.00 94.31 88 ARG A CA 1
ATOM 724 C C . ARG A 1 88 ? 18.625 2.946 -16.058 1.00 94.31 88 ARG A C 1
ATOM 726 O O . ARG A 1 88 ? 18.581 2.463 -17.184 1.00 94.31 88 ARG A O 1
ATOM 733 N N . LYS A 1 89 ? 18.571 2.185 -14.958 1.00 94.25 89 LYS A N 1
ATOM 734 C CA . LYS A 1 89 ? 18.438 0.715 -15.015 1.00 94.25 89 LYS A CA 1
ATOM 735 C C . LYS A 1 89 ? 17.164 0.280 -15.741 1.00 94.25 89 LYS A C 1
ATOM 737 O O . LYS A 1 89 ? 17.205 -0.644 -16.550 1.00 94.25 89 LYS A O 1
ATOM 742 N N . ARG A 1 90 ? 16.036 0.948 -15.478 1.00 93.38 90 ARG A N 1
ATOM 743 C CA . ARG A 1 90 ? 14.768 0.689 -16.180 1.00 93.38 90 ARG A CA 1
ATOM 744 C C . ARG A 1 90 ? 14.851 1.064 -17.659 1.00 93.38 90 ARG A C 1
ATOM 746 O O . ARG A 1 90 ? 14.408 0.286 -18.495 1.00 93.38 90 ARG A O 1
ATOM 753 N N . ALA A 1 91 ? 15.445 2.208 -17.986 1.00 95.00 91 ALA A N 1
ATOM 754 C CA . ALA A 1 91 ? 15.668 2.622 -19.366 1.00 95.00 91 ALA A CA 1
ATOM 755 C C . ALA A 1 91 ? 16.543 1.609 -20.122 1.00 95.00 91 ALA A C 1
ATOM 757 O O . ALA A 1 91 ? 16.149 1.152 -21.189 1.00 95.00 91 ALA A O 1
ATOM 758 N N . GLU A 1 92 ? 17.663 1.164 -19.547 1.00 95.94 92 GLU A N 1
ATOM 759 C CA . GLU A 1 92 ? 18.510 0.116 -20.134 1.00 95.94 92 GLU A CA 1
ATOM 760 C C . GLU A 1 92 ? 17.719 -1.180 -20.378 1.00 95.94 92 GLU A C 1
ATOM 762 O O . GLU A 1 92 ? 17.816 -1.759 -21.456 1.00 95.94 92 GLU A O 1
ATOM 767 N N . TYR A 1 93 ? 16.878 -1.613 -19.433 1.00 95.44 93 TYR A N 1
ATOM 768 C CA . TYR A 1 93 ? 16.017 -2.784 -19.632 1.00 95.44 93 TYR A CA 1
ATOM 769 C C . TYR A 1 93 ? 15.073 -2.621 -20.838 1.00 95.44 93 TYR A C 1
ATOM 771 O O . TYR A 1 93 ? 14.959 -3.530 -21.663 1.00 95.44 93 TYR A O 1
ATOM 779 N N . ILE A 1 94 ? 14.446 -1.448 -20.990 1.00 94.38 94 ILE A N 1
ATOM 780 C CA . ILE A 1 94 ? 13.585 -1.145 -22.145 1.00 94.38 94 ILE A CA 1
ATOM 781 C C . ILE A 1 94 ? 14.406 -1.147 -23.442 1.00 94.38 94 ILE A C 1
ATOM 783 O O . ILE A 1 94 ? 13.971 -1.725 -24.440 1.00 94.38 94 ILE A O 1
ATOM 787 N N . TYR A 1 95 ? 15.607 -0.559 -23.428 1.00 94.12 95 TYR A N 1
ATOM 788 C CA . TYR A 1 95 ? 16.515 -0.573 -24.575 1.00 94.12 95 TYR A CA 1
ATOM 789 C C . TYR A 1 95 ? 16.841 -2.004 -25.010 1.00 94.12 95 TYR A C 1
ATOM 791 O O . TYR A 1 95 ? 16.773 -2.317 -26.196 1.00 94.12 95 TYR A O 1
ATOM 799 N N . GLN A 1 96 ? 17.148 -2.897 -24.064 1.00 93.62 96 GLN A N 1
ATOM 800 C CA . GLN A 1 96 ? 17.433 -4.301 -24.371 1.00 93.62 96 GLN A CA 1
ATOM 801 C C . GLN A 1 96 ? 16.236 -5.005 -25.020 1.00 93.62 96 GLN A C 1
ATOM 803 O O . GLN A 1 96 ? 16.422 -5.740 -25.990 1.00 93.62 96 GLN A O 1
ATOM 808 N N . GLY A 1 97 ? 15.012 -4.732 -24.556 1.00 93.06 97 GLY A N 1
ATOM 809 C CA . GLY A 1 97 ? 13.789 -5.246 -25.183 1.00 93.06 97 GLY A CA 1
ATOM 810 C C . GLY A 1 97 ? 13.589 -4.748 -26.620 1.00 93.06 97 GLY A C 1
ATOM 811 O O . GLY A 1 97 ? 13.144 -5.502 -27.483 1.00 93.06 97 GLY A O 1
ATOM 812 N N . ALA A 1 98 ? 13.979 -3.503 -26.904 1.00 92.12 98 ALA A N 1
ATOM 813 C CA . ALA A 1 98 ? 13.878 -2.892 -28.230 1.00 92.12 98 ALA A CA 1
ATOM 814 C C . ALA A 1 98 ? 15.117 -3.114 -29.122 1.00 92.12 98 ALA A C 1
ATOM 816 O O . ALA A 1 98 ? 15.099 -2.756 -30.301 1.00 92.12 98 ALA A O 1
ATOM 817 N N . LYS A 1 99 ? 16.193 -3.713 -28.597 1.00 90.50 99 LYS A N 1
ATOM 818 C CA . LYS A 1 99 ? 17.524 -3.739 -29.226 1.00 90.50 99 LYS A CA 1
ATOM 819 C C . LYS A 1 99 ? 17.508 -4.252 -30.662 1.00 90.50 99 LYS A C 1
ATOM 821 O O . LYS A 1 99 ? 18.143 -3.662 -31.529 1.00 90.50 99 LYS A O 1
ATOM 826 N N . ASN A 1 100 ? 16.781 -5.336 -30.923 1.00 90.19 100 ASN A N 1
ATOM 827 C CA . ASN A 1 100 ? 16.728 -5.942 -32.256 1.00 90.19 100 ASN A CA 1
ATOM 828 C C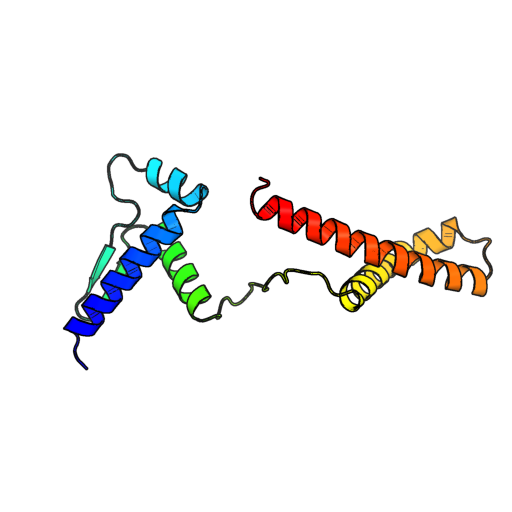 . ASN A 1 100 ? 15.974 -5.070 -33.267 1.00 90.19 100 ASN A C 1
ATOM 830 O O . ASN A 1 100 ? 16.323 -5.063 -34.443 1.00 90.19 100 ASN A O 1
ATOM 834 N N . TYR A 1 101 ? 14.946 -4.350 -32.816 1.00 91.19 101 TYR A N 1
ATOM 835 C CA . TYR A 1 101 ? 14.212 -3.403 -33.648 1.00 91.19 101 TYR A CA 1
ATOM 836 C C . TYR A 1 101 ? 15.097 -2.192 -33.974 1.00 91.19 101 TYR A C 1
ATOM 838 O O . TYR A 1 101 ? 15.315 -1.893 -35.145 1.00 91.19 101 TYR A O 1
ATOM 846 N N . LEU A 1 102 ? 15.722 -1.598 -32.952 1.00 88.44 102 LEU A N 1
ATOM 847 C CA . LEU A 1 102 ? 16.627 -0.455 -33.106 1.00 88.44 102 LEU A CA 1
ATOM 848 C C . LEU A 1 102 ? 17.837 -0.793 -33.991 1.00 88.44 102 LEU A C 1
ATOM 850 O O . LEU A 1 102 ? 18.217 -0.002 -34.843 1.00 88.44 102 LEU A O 1
ATOM 854 N N . ALA A 1 103 ? 18.415 -1.989 -33.858 1.00 85.88 103 ALA A N 1
ATOM 855 C CA . ALA A 1 103 ? 19.531 -2.419 -34.701 1.00 85.88 103 ALA A CA 1
ATOM 856 C C . ALA A 1 103 ? 19.152 -2.557 -36.187 1.00 85.88 103 ALA A C 1
ATOM 858 O O . ALA A 1 103 ? 20.010 -2.396 -37.049 1.00 85.88 103 ALA A O 1
ATOM 859 N N . ARG A 1 104 ? 17.883 -2.858 -36.499 1.00 90.12 104 ARG A N 1
ATOM 860 C CA . ARG A 1 104 ? 17.386 -2.903 -37.884 1.00 90.12 104 ARG A CA 1
ATOM 861 C C . ARG A 1 104 ? 17.107 -1.506 -38.419 1.00 90.12 104 ARG A C 1
ATOM 863 O O . ARG A 1 104 ? 17.505 -1.199 -39.535 1.00 90.12 104 ARG A O 1
ATOM 870 N N . GLU A 1 105 ? 16.433 -0.680 -37.626 1.00 90.94 105 GLU A N 1
ATOM 871 C CA . GLU A 1 105 ? 16.078 0.691 -38.005 1.00 90.94 105 GLU A CA 1
ATOM 872 C C . GLU A 1 105 ? 17.322 1.562 -38.222 1.00 90.94 105 GLU A C 1
ATOM 874 O O . GLU A 1 105 ? 17.383 2.342 -39.169 1.00 90.94 105 GLU A O 1
ATOM 879 N N . TYR A 1 106 ? 18.357 1.355 -37.406 1.00 88.81 106 TYR A N 1
ATOM 880 C CA . TYR A 1 106 ? 19.615 2.096 -37.454 1.00 88.81 106 TYR A CA 1
ATOM 881 C C . TYR A 1 106 ? 20.790 1.260 -37.984 1.00 88.81 106 TYR A C 1
ATOM 883 O O . TYR A 1 106 ? 21.936 1.483 -37.598 1.00 88.81 106 TYR A O 1
ATOM 891 N N . ALA A 1 107 ? 20.532 0.317 -38.898 1.00 89.25 107 ALA A N 1
ATOM 892 C CA . ALA A 1 107 ? 21.551 -0.593 -39.442 1.00 89.25 107 ALA A CA 1
ATOM 893 C C . ALA A 1 107 ? 22.726 0.111 -40.155 1.00 89.25 107 ALA A C 1
ATOM 895 O O . ALA A 1 107 ? 23.784 -0.487 -40.333 1.00 89.25 107 ALA A O 1
ATOM 896 N N . ASN A 1 108 ? 22.544 1.373 -40.557 1.00 93.69 108 ASN A N 1
ATOM 897 C CA . ASN A 1 108 ? 23.563 2.173 -41.240 1.00 93.69 108 ASN A CA 1
ATOM 898 C C . ASN A 1 108 ? 24.560 2.852 -40.285 1.00 93.69 108 ASN A C 1
ATOM 900 O O . ASN A 1 108 ? 25.541 3.422 -40.757 1.00 93.69 108 ASN A O 1
ATOM 904 N N . LEU A 1 109 ? 24.313 2.836 -38.971 1.00 91.44 109 LEU A N 1
ATOM 905 C CA . LEU A 1 109 ? 25.226 3.430 -37.996 1.00 91.44 109 LEU A CA 1
ATOM 906 C C . LEU A 1 109 ? 26.438 2.529 -37.763 1.00 91.44 109 LEU A C 1
ATOM 908 O O . LEU A 1 109 ? 26.328 1.306 -37.660 1.00 91.44 109 LEU A O 1
ATOM 912 N N . SER A 1 110 ? 27.604 3.147 -37.596 1.00 93.50 110 SER A N 1
ATOM 913 C CA . SER A 1 110 ? 28.783 2.455 -37.083 1.00 93.50 110 SER A CA 1
ATOM 914 C C . SER A 1 110 ? 28.577 2.009 -35.630 1.00 93.50 110 SER A C 1
ATOM 916 O O . SER A 1 110 ? 27.725 2.521 -34.901 1.00 93.50 110 SER A O 1
ATOM 918 N N . ALA A 1 111 ? 29.412 1.080 -35.159 1.00 89.50 111 ALA A N 1
ATOM 919 C CA . ALA A 1 111 ? 29.344 0.599 -33.778 1.00 89.50 111 ALA A CA 1
ATOM 920 C C . ALA A 1 111 ? 29.516 1.727 -32.740 1.00 89.50 111 ALA A C 1
ATOM 922 O O . ALA A 1 111 ? 28.867 1.704 -31.695 1.00 89.50 111 ALA A O 1
ATOM 923 N N . ILE A 1 112 ? 30.358 2.724 -33.038 1.00 94.12 112 ILE A N 1
ATOM 924 C CA . ILE A 1 112 ? 30.587 3.882 -32.163 1.00 94.12 112 ILE A CA 1
ATOM 925 C C . ILE A 1 112 ? 29.338 4.765 -32.124 1.00 94.12 112 ILE A C 1
ATOM 927 O O . ILE A 1 112 ? 28.873 5.126 -31.046 1.00 94.12 112 ILE A O 1
ATOM 931 N N . GLU A 1 113 ? 28.750 5.073 -33.280 1.00 92.88 113 GLU A N 1
ATOM 932 C CA . GLU A 1 113 ? 27.529 5.885 -33.352 1.00 92.88 113 GLU A CA 1
ATOM 933 C C . GLU A 1 113 ? 26.347 5.198 -32.667 1.00 92.88 113 GLU A C 1
ATOM 935 O O . GLU A 1 113 ? 25.591 5.848 -31.945 1.00 92.88 113 GLU A O 1
ATOM 940 N N . MET A 1 114 ? 26.225 3.877 -32.819 1.00 91.38 114 MET A N 1
ATOM 941 C CA . MET A 1 114 ? 25.193 3.096 -32.142 1.00 91.38 114 MET A CA 1
ATOM 942 C C . MET A 1 114 ? 25.379 3.100 -30.619 1.00 91.38 114 MET A C 1
ATOM 944 O O . MET A 1 114 ? 24.401 3.164 -29.871 1.00 91.38 114 MET A O 1
ATOM 948 N N . GLN A 1 115 ? 26.626 3.071 -30.142 1.00 92.12 115 GLN A N 1
ATOM 949 C CA . GLN A 1 115 ? 26.928 3.162 -28.716 1.00 92.12 115 GLN A CA 1
ATOM 950 C C . GLN A 1 115 ? 26.584 4.549 -28.150 1.00 92.12 115 GLN A C 1
ATOM 952 O O . GLN A 1 115 ? 25.911 4.632 -27.122 1.00 92.12 115 GLN A O 1
ATOM 957 N N . LEU A 1 116 ? 26.951 5.635 -28.843 1.00 94.50 116 LEU A N 1
ATOM 958 C CA . LEU A 1 116 ? 26.549 6.989 -28.438 1.00 94.50 116 LEU A CA 1
ATOM 959 C C . LEU A 1 116 ? 25.026 7.167 -28.452 1.00 94.50 116 LEU A C 1
ATOM 961 O O . LEU A 1 116 ? 24.467 7.804 -27.556 1.00 94.50 116 LEU A O 1
ATOM 965 N N . PHE A 1 117 ? 24.348 6.619 -29.464 1.00 93.50 117 PHE A N 1
ATOM 966 C CA . PHE A 1 117 ? 22.890 6.627 -29.531 1.00 93.50 117 PHE A CA 1
ATOM 967 C C . PHE A 1 117 ? 22.287 5.940 -28.307 1.00 93.50 117 PHE A C 1
ATOM 969 O O . PHE A 1 117 ? 21.438 6.530 -27.641 1.00 93.50 117 PHE A O 1
ATOM 976 N N . LYS A 1 118 ? 22.763 4.733 -27.975 1.00 93.81 118 LYS A N 1
ATOM 977 C CA . LYS A 1 118 ? 22.313 3.980 -26.803 1.00 93.81 118 LYS A CA 1
ATOM 978 C C . LYS A 1 118 ? 22.422 4.815 -25.528 1.00 93.81 118 LYS A C 1
ATOM 980 O O . LYS A 1 118 ? 21.444 4.930 -24.794 1.00 93.81 118 LYS A O 1
ATOM 985 N N . GLU A 1 119 ? 23.592 5.393 -25.270 1.00 94.62 119 GLU A N 1
ATOM 986 C CA . GLU A 1 119 ? 23.843 6.183 -24.059 1.00 94.62 119 GLU A CA 1
ATOM 987 C C . GLU A 1 119 ? 22.882 7.371 -23.959 1.00 94.62 119 GLU A C 1
ATOM 989 O O . GLU A 1 119 ? 22.197 7.539 -22.950 1.00 94.62 119 GLU A O 1
ATOM 994 N N . ARG A 1 120 ? 22.739 8.146 -25.040 1.00 94.69 120 ARG A N 1
ATOM 995 C CA . ARG A 1 120 ? 21.824 9.298 -25.075 1.00 94.69 120 ARG A CA 1
ATOM 996 C C . ARG A 1 120 ? 20.363 8.893 -24.934 1.00 94.69 120 ARG A C 1
ATOM 998 O O . ARG A 1 120 ? 19.598 9.579 -24.258 1.00 94.69 120 ARG A O 1
ATOM 1005 N N . TRP A 1 121 ? 19.976 7.789 -25.564 1.00 94.31 121 TRP A N 1
ATOM 1006 C CA . TRP A 1 121 ? 18.623 7.259 -25.485 1.00 94.31 121 TRP A CA 1
ATOM 1007 C C . TRP A 1 121 ? 18.282 6.850 -24.049 1.00 94.31 121 TRP A C 1
ATOM 1009 O O . TRP A 1 121 ? 17.214 7.202 -23.553 1.00 94.31 121 TRP A O 1
ATOM 1019 N N . ILE A 1 122 ? 19.203 6.175 -23.354 1.00 95.50 122 ILE A N 1
ATOM 1020 C CA . ILE A 1 122 ? 19.019 5.769 -21.954 1.00 95.50 122 ILE A CA 1
ATOM 1021 C C . ILE A 1 122 ? 18.885 6.985 -21.045 1.00 95.50 122 ILE A C 1
ATOM 1023 O O . ILE A 1 122 ? 17.965 7.015 -20.232 1.00 95.50 122 ILE A O 1
ATOM 1027 N N . GLU A 1 123 ? 19.755 7.987 -21.189 1.00 94.12 123 GLU A N 1
ATOM 1028 C CA . GLU A 1 123 ? 19.679 9.215 -20.387 1.00 94.12 123 GLU A CA 1
ATOM 1029 C C . GLU A 1 123 ? 18.352 9.946 -20.612 1.00 94.12 123 GLU A C 1
ATOM 1031 O O . GLU A 1 123 ? 17.642 10.262 -19.657 1.00 94.12 123 GLU A O 1
ATOM 1036 N N . SER A 1 124 ? 17.961 10.144 -21.874 1.00 94.62 124 SER A N 1
ATOM 1037 C CA . SER A 1 124 ? 16.686 10.781 -22.212 1.00 94.62 124 SER A CA 1
ATOM 1038 C C . SER A 1 124 ? 15.500 10.003 -21.639 1.00 94.62 124 SER A C 1
ATOM 1040 O O . SER A 1 124 ? 14.612 10.593 -21.022 1.00 94.62 124 SER A O 1
ATOM 1042 N N . LYS A 1 125 ? 15.501 8.671 -21.777 1.00 95.12 125 LYS A N 1
ATOM 1043 C CA . LYS A 1 125 ? 14.411 7.827 -21.286 1.00 95.12 125 LYS A CA 1
ATOM 1044 C C . LYS A 1 125 ? 14.357 7.778 -19.761 1.00 95.12 125 LYS A C 1
ATOM 1046 O O . LYS A 1 125 ? 13.261 7.729 -19.210 1.00 95.12 125 LYS A O 1
ATOM 1051 N N . ALA A 1 126 ? 15.501 7.817 -19.079 1.00 94.25 126 ALA A N 1
ATOM 1052 C CA . ALA A 1 126 ? 15.567 7.870 -17.623 1.00 94.25 126 ALA A CA 1
ATOM 1053 C C . ALA A 1 126 ? 14.892 9.138 -17.082 1.00 94.25 126 ALA A C 1
ATOM 1055 O O . ALA A 1 126 ? 14.072 9.039 -16.171 1.00 94.25 126 ALA A O 1
ATOM 1056 N N . VAL A 1 127 ? 15.160 10.299 -17.688 1.00 92.00 127 VAL A N 1
ATOM 1057 C CA . VAL A 1 127 ? 14.507 11.563 -17.310 1.00 92.00 127 VAL A CA 1
ATOM 1058 C C . VAL A 1 127 ? 12.996 11.482 -17.523 1.00 92.00 127 VAL A C 1
ATOM 1060 O O . VAL A 1 127 ? 12.242 11.771 -16.597 1.00 92.00 127 VAL A O 1
ATOM 1063 N N . SER A 1 128 ? 12.537 11.011 -18.690 1.00 92.06 128 SER A N 1
ATOM 1064 C CA . SER A 1 128 ? 11.098 10.843 -18.943 1.00 92.06 128 SER A CA 1
ATOM 1065 C C . SER A 1 128 ? 10.435 9.919 -17.920 1.00 92.06 128 SER A C 1
ATOM 1067 O O . SER A 1 128 ? 9.382 10.251 -17.392 1.00 92.06 128 SER A O 1
ATOM 1069 N N . LEU A 1 129 ? 11.075 8.796 -17.574 1.00 92.56 129 LEU A N 1
ATOM 1070 C CA . LEU A 1 129 ? 10.558 7.874 -16.561 1.00 92.56 129 LEU A CA 1
ATOM 1071 C C . LEU A 1 129 ? 10.439 8.522 -15.177 1.00 92.56 129 LEU A C 1
ATOM 1073 O O . LEU A 1 129 ? 9.512 8.191 -14.443 1.00 92.56 129 LEU A O 1
ATOM 1077 N N . GLN A 1 130 ? 11.354 9.421 -14.798 1.00 92.00 130 GLN A N 1
ATOM 1078 C CA . GLN A 1 130 ? 11.234 10.169 -13.543 1.00 92.00 130 GLN A CA 1
ATOM 1079 C C . GLN A 1 130 ? 10.052 11.143 -13.584 1.00 92.00 130 GLN A C 1
ATOM 1081 O O . GLN A 1 130 ? 9.298 11.215 -12.614 1.00 92.00 130 GLN A O 1
ATOM 1086 N N . THR A 1 131 ? 9.862 11.853 -14.699 1.00 88.50 131 THR A N 1
ATOM 1087 C CA . THR A 1 131 ? 8.730 12.770 -14.888 1.00 88.50 131 THR A CA 1
ATOM 1088 C C . THR A 1 131 ? 7.395 12.029 -14.849 1.00 88.50 131 THR A C 1
ATOM 1090 O O . THR A 1 131 ? 6.522 12.390 -14.063 1.00 88.50 131 THR A O 1
ATOM 1093 N N . ASP A 1 132 ? 7.254 10.952 -15.624 1.00 88.94 132 ASP A N 1
ATOM 1094 C CA . ASP A 1 132 ? 6.030 10.145 -15.680 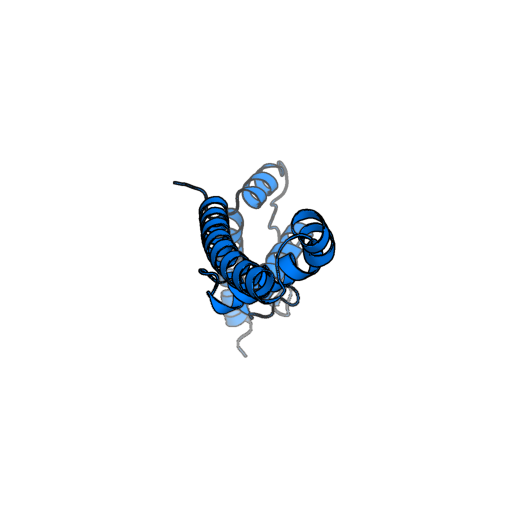1.00 88.94 132 ASP A CA 1
ATOM 1095 C C . ASP A 1 132 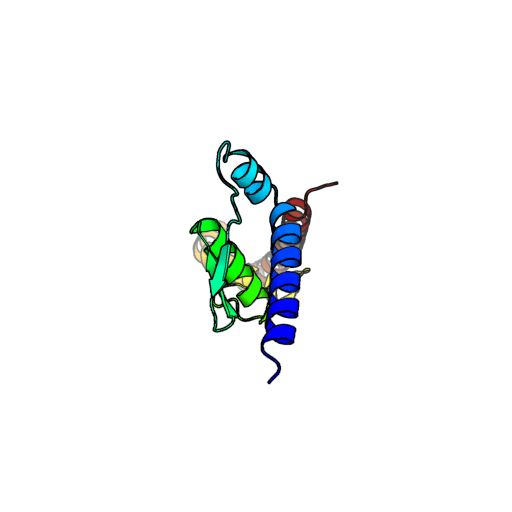? 5.688 9.549 -14.306 1.00 88.94 132 ASP A C 1
ATOM 1097 O O . ASP A 1 132 ? 4.524 9.487 -13.902 1.00 88.94 132 ASP A O 1
ATOM 1101 N N . TYR A 1 133 ? 6.714 9.138 -13.556 1.00 87.06 133 TYR A N 1
ATOM 1102 C CA . TYR A 1 133 ? 6.559 8.619 -12.203 1.00 87.06 133 TYR A CA 1
ATOM 1103 C C . TYR A 1 133 ? 5.996 9.669 -11.237 1.00 87.06 133 TYR A C 1
ATOM 1105 O O . TYR A 1 133 ? 5.058 9.374 -10.498 1.00 87.06 133 TYR A O 1
ATOM 1113 N N . LEU A 1 134 ? 6.519 10.899 -11.272 1.00 84.94 134 LEU A N 1
ATOM 1114 C CA . LEU A 1 134 ? 6.013 12.003 -10.451 1.00 84.94 134 LEU A CA 1
ATOM 1115 C C . LEU A 1 134 ? 4.564 12.354 -10.807 1.00 84.94 134 LEU A C 1
ATOM 1117 O O . LEU A 1 134 ? 3.728 12.430 -9.912 1.00 84.94 134 LEU A O 1
ATOM 1121 N N . LEU A 1 135 ? 4.242 12.460 -12.100 1.00 84.56 135 LEU A N 1
ATOM 1122 C CA . LEU A 1 135 ? 2.875 12.729 -12.565 1.00 84.56 135 LEU A CA 1
ATOM 1123 C C . LEU A 1 135 ? 1.886 11.642 -12.119 1.00 84.56 135 LEU A C 1
ATOM 1125 O O . LEU A 1 135 ? 0.750 11.934 -11.736 1.00 84.56 135 LEU A O 1
ATOM 1129 N N . THR A 1 136 ? 2.320 10.379 -12.129 1.00 84.56 136 THR A N 1
ATOM 1130 C CA . THR A 1 136 ? 1.511 9.251 -11.647 1.00 84.56 136 THR A CA 1
ATOM 1131 C C . THR A 1 136 ? 1.241 9.368 -10.146 1.00 84.56 136 THR A C 1
ATOM 1133 O O . THR A 1 136 ? 0.111 9.157 -9.707 1.00 84.56 136 THR A O 1
ATOM 1136 N N . LEU A 1 137 ? 2.253 9.740 -9.355 1.00 81.75 137 LEU A N 1
ATOM 1137 C CA . LEU A 1 137 ? 2.101 9.956 -7.915 1.00 81.75 137 LEU A CA 1
ATOM 1138 C C . LEU A 1 137 ? 1.183 11.136 -7.592 1.00 81.75 137 LEU A C 1
ATOM 1140 O O . LEU A 1 137 ? 0.337 11.017 -6.709 1.00 81.75 137 LEU A O 1
ATOM 1144 N N . GLU A 1 138 ? 1.324 12.256 -8.300 1.00 81.25 138 GLU A N 1
ATOM 1145 C CA . GLU A 1 138 ? 0.450 13.425 -8.146 1.00 81.25 138 GLU A CA 1
ATOM 1146 C C . GLU A 1 138 ? -1.007 13.077 -8.463 1.00 81.25 138 GLU A C 1
ATOM 1148 O O . GLU A 1 138 ? -1.902 13.399 -7.684 1.00 81.25 138 GLU A O 1
ATOM 1153 N N . SER A 1 139 ? -1.237 12.334 -9.548 1.00 76.94 139 SER A N 1
ATOM 1154 C CA . SER A 1 139 ? -2.575 11.872 -9.934 1.00 76.94 139 SER A CA 1
ATOM 1155 C C . SER A 1 139 ? -3.182 10.933 -8.885 1.00 76.94 139 SER A C 1
ATOM 1157 O O . SER A 1 139 ? -4.351 11.066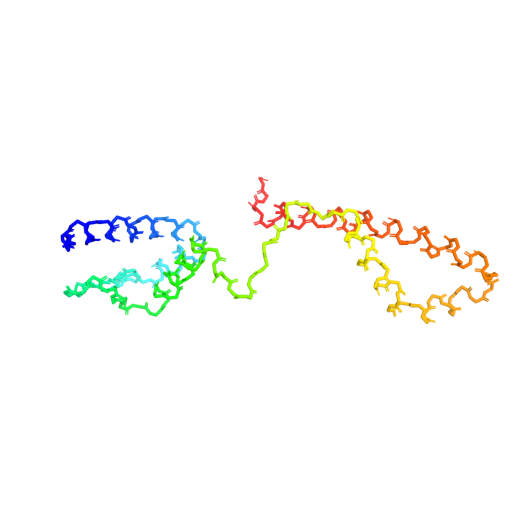 -8.527 1.00 76.94 139 SER A O 1
ATOM 1159 N N . ALA A 1 140 ? -2.383 10.003 -8.350 1.00 74.56 140 ALA A N 1
ATOM 1160 C CA . ALA A 1 140 ? -2.817 9.056 -7.323 1.00 74.56 140 ALA A CA 1
ATOM 1161 C C . ALA A 1 140 ? -3.130 9.722 -5.972 1.00 74.56 140 ALA A C 1
ATOM 1163 O O . ALA A 1 140 ? -3.932 9.200 -5.201 1.00 74.56 140 ALA A O 1
ATOM 1164 N N . ARG A 1 141 ? -2.521 10.878 -5.684 1.00 76.38 141 ARG A N 1
ATOM 1165 C CA . ARG A 1 141 ? -2.757 11.657 -4.458 1.00 76.38 141 ARG A CA 1
ATOM 1166 C C . ARG A 1 141 ? -4.060 12.468 -4.492 1.00 76.38 141 ARG A C 1
ATOM 1168 O O . ARG A 1 141 ? -4.374 13.110 -3.495 1.00 76.38 141 ARG A O 1
ATOM 1175 N N . GLY A 1 142 ? -4.825 12.397 -5.585 1.00 56.72 142 GLY A N 1
ATOM 1176 C CA . GLY A 1 142 ? -6.009 13.221 -5.803 1.00 56.72 142 GLY A CA 1
ATOM 1177 C C . GLY A 1 142 ? -5.566 14.632 -6.156 1.00 56.72 142 GLY A C 1
ATOM 1178 O O . GLY A 1 142 ? -5.261 15.429 -5.270 1.00 56.72 142 GLY A O 1
ATOM 1179 N N . GLY A 1 143 ? -5.472 14.913 -7.459 1.00 54.06 143 GLY A N 1
ATOM 1180 C CA . GLY A 1 143 ? -5.141 16.246 -7.959 1.00 54.06 143 GLY A CA 1
ATOM 1181 C C . GLY A 1 143 ? -5.970 17.313 -7.240 1.00 54.06 143 GLY A C 1
ATOM 1182 O O . GLY A 1 143 ? -7.168 17.123 -7.031 1.00 54.06 143 GLY A O 1
ATOM 1183 N N . LYS A 1 144 ? -5.304 18.387 -6.808 1.00 47.69 144 LYS A N 1
ATOM 1184 C CA . LYS A 1 144 ? -5.985 19.577 -6.287 1.00 47.69 144 LYS A CA 1
ATOM 1185 C C . LYS A 1 144 ? -6.956 20.146 -7.314 1.00 47.69 144 LYS A C 1
ATOM 1187 O O . LYS A 1 144 ? -6.598 20.134 -8.513 1.00 47.69 144 LYS A O 1
#

Sequence (144 aa):
MNIEKEREALVAEIELFIAEAMKAYVVERWADSYQNTEPFAYTIDDKNEIWWMKTHAHQLWQFWKAAKAQKLEGCVVVPETLSLDLARKRAEYIYQGAKNYLAREYANLSAIEMQLFKERWIESKAVSLQTDYLLTLESARGGK

pLDDT: mean 87.28, std 10.96, range [47.69, 96.69]

Secondary structure (DSSP, 8-state):
--HHHHHHHHHHHHHHHHHHHTTSHHHHHHHHT-SSS-TT-EEE-TTS-EEESSHHHHHHHHHHHHHHTT--TT-----SS--HHHHHHHHHHHHHHHHHHHHHHTTTS-HHHHHHHHHHHHHHHHHHHHHHHHHHHHHHT---